Protein AF-Q0AQQ5-F1 (afdb_monomer_lite)

Organism: Maricaulis maris (strain MCS10) (NCBI:txid394221)

InterPro domains:
  IPR008523 Protein of unknown function DUF805 [PF05656] (27-127)

Radius of gyration: 19.95 Å; chains: 1; bounding box: 58×35×53 Å

Structure (mmCIF, N/CA/C/O backbone):
data_AF-Q0AQQ5-F1
#
_entry.id   AF-Q0AQQ5-F1
#
loop_
_atom_site.group_PDB
_atom_site.id
_atom_site.type_symbol
_atom_site.label_atom_id
_atom_site.label_alt_id
_atom_site.label_comp_id
_atom_site.label_asym_id
_atom_site.label_entity_id
_atom_site.label_seq_id
_atom_site.pdbx_PDB_ins_code
_atom_site.Cartn_x
_atom_site.Cartn_y
_atom_site.Cartn_z
_atom_site.occupancy
_atom_site.B_iso_or_equiv
_atom_site.auth_seq_id
_atom_site.auth_comp_id
_atom_site.auth_asym_id
_atom_site.auth_atom_id
_atom_site.pdbx_PDB_model_num
ATOM 1 N N . MET A 1 1 ? -8.891 22.942 16.523 1.00 47.47 1 MET A N 1
ATOM 2 C CA . MET A 1 1 ? -7.739 22.591 17.384 1.00 47.47 1 MET A CA 1
ATOM 3 C C . MET A 1 1 ? -6.730 21.835 16.541 1.00 47.47 1 MET A C 1
ATOM 5 O O . MET A 1 1 ? -7.117 20.972 15.770 1.00 47.47 1 MET A O 1
ATOM 9 N N . THR A 1 2 ? -5.481 22.279 16.595 1.00 55.56 2 THR A N 1
ATOM 10 C CA . THR A 1 2 ? -4.406 22.035 15.627 1.00 55.56 2 THR A CA 1
ATOM 11 C C . THR A 1 2 ? -4.113 20.548 15.418 1.00 55.56 2 THR A C 1
ATOM 13 O O . THR A 1 2 ? -3.850 19.835 16.378 1.00 55.56 2 THR A O 1
ATOM 16 N N . VAL A 1 3 ? -4.097 20.105 14.155 1.00 57.81 3 VAL A N 1
ATOM 17 C CA . VAL A 1 3 ? -3.707 18.756 13.675 1.00 57.81 3 VAL A CA 1
ATOM 18 C C . VAL A 1 3 ? -2.441 18.218 14.366 1.00 57.81 3 VAL A C 1
ATOM 20 O O . VAL A 1 3 ? -2.275 17.025 14.590 1.00 57.81 3 VAL A O 1
ATOM 23 N N . PHE A 1 4 ? -1.560 19.118 14.794 1.00 67.06 4 PHE A N 1
ATOM 24 C CA . PHE A 1 4 ? -0.369 18.795 15.567 1.00 67.06 4 PHE A CA 1
ATOM 25 C C . PHE A 1 4 ? -0.659 18.114 16.918 1.00 67.06 4 PHE A C 1
ATOM 27 O O . PHE A 1 4 ? 0.037 17.175 17.297 1.00 67.06 4 PHE A O 1
ATOM 34 N N . ARG A 1 5 ? -1.718 18.524 17.634 1.00 61.59 5 ARG A N 1
ATOM 35 C CA . ARG A 1 5 ? -2.122 17.890 18.900 1.00 61.59 5 ARG A CA 1
ATOM 36 C C . ARG A 1 5 ? -2.692 16.493 18.690 1.00 61.59 5 ARG A C 1
ATOM 38 O O . ARG A 1 5 ? -2.421 15.631 19.516 1.00 61.59 5 ARG A O 1
ATOM 45 N N . SER A 1 6 ? -3.438 16.242 17.612 1.00 57.94 6 SER A N 1
ATOM 46 C CA . SER A 1 6 ? -3.963 14.896 17.330 1.00 57.94 6 SER A CA 1
ATOM 47 C C . SER A 1 6 ? -2.851 13.926 16.926 1.00 57.94 6 SER A C 1
ATOM 49 O O . SER A 1 6 ? -2.894 12.758 17.311 1.00 57.94 6 SER A O 1
ATOM 51 N N . ILE A 1 7 ? -1.824 14.406 16.216 1.00 60.59 7 ILE A N 1
ATOM 52 C CA . ILE A 1 7 ? -0.618 13.627 15.900 1.00 60.59 7 ILE A CA 1
ATOM 53 C C . ILE A 1 7 ? 0.163 13.302 17.181 1.00 60.59 7 ILE A C 1
ATOM 55 O O . ILE A 1 7 ? 0.471 12.138 17.431 1.00 60.59 7 ILE A O 1
ATOM 59 N N . GLN A 1 8 ? 0.433 14.306 18.021 1.00 70.94 8 GLN A N 1
ATOM 60 C CA . GLN A 1 8 ? 1.159 14.122 19.280 1.00 70.94 8 GLN A CA 1
ATOM 61 C C . GLN A 1 8 ? 0.406 13.203 20.254 1.00 70.94 8 GLN A C 1
ATOM 63 O O . GLN A 1 8 ? 1.015 12.320 20.853 1.00 70.94 8 GLN A O 1
ATOM 68 N N . TYR A 1 9 ? -0.914 13.364 20.371 1.00 64.44 9 TYR A N 1
ATOM 69 C CA . TYR A 1 9 ? -1.762 12.517 21.209 1.00 64.44 9 TYR A CA 1
ATOM 70 C C . TYR A 1 9 ? -1.739 11.057 20.740 1.00 64.44 9 TYR A C 1
ATOM 72 O O . TYR A 1 9 ? -1.488 10.166 21.546 1.00 64.44 9 TYR A O 1
ATOM 80 N N . ASN A 1 10 ? -1.906 10.798 19.436 1.00 61.50 10 ASN A N 1
ATOM 81 C CA . ASN A 1 10 ? -1.854 9.434 18.901 1.00 61.50 10 ASN A CA 1
ATOM 82 C C . ASN A 1 10 ? -0.476 8.786 19.067 1.00 61.50 10 ASN A C 1
ATOM 84 O O . ASN A 1 10 ? -0.418 7.613 19.417 1.00 61.50 10 ASN A O 1
ATOM 88 N N . LEU A 1 11 ? 0.617 9.534 18.883 1.00 65.62 11 LEU A N 1
ATOM 89 C CA . LEU A 1 11 ? 1.980 9.033 19.101 1.00 65.62 11 LEU A CA 1
ATOM 90 C C . LEU A 1 11 ? 2.249 8.689 20.574 1.00 65.62 11 LEU A C 1
ATOM 92 O O . LEU A 1 11 ? 2.853 7.658 20.862 1.00 65.62 11 LEU A O 1
ATOM 96 N N . GLN A 1 12 ? 1.780 9.518 21.511 1.00 67.44 12 GLN A N 1
ATOM 97 C CA . GLN A 1 12 ? 1.933 9.276 22.951 1.00 67.44 12 GLN A CA 1
ATOM 98 C C . GLN A 1 12 ? 1.064 8.109 23.444 1.00 67.44 12 GLN A C 1
ATOM 100 O O . GLN A 1 12 ? 1.488 7.358 24.322 1.00 67.44 12 GLN A O 1
ATOM 105 N N . ASN A 1 13 ? -0.109 7.903 22.837 1.00 61.47 13 ASN A N 1
ATOM 106 C CA . ASN A 1 13 ? -1.014 6.797 23.152 1.00 61.47 13 ASN A CA 1
ATOM 107 C C . ASN A 1 13 ? -0.796 5.535 22.297 1.00 61.47 13 ASN A C 1
ATOM 109 O O . ASN A 1 13 ? -1.550 4.581 22.456 1.00 61.47 13 ASN A O 1
ATOM 113 N N . LEU A 1 14 ? 0.253 5.447 21.464 1.00 59.16 14 LEU A N 1
ATOM 114 C CA . LEU A 1 14 ? 0.568 4.229 20.687 1.00 59.16 14 LEU A CA 1
ATOM 115 C C . LEU A 1 14 ? 0.718 2.966 21.556 1.00 59.16 14 LEU A C 1
ATOM 117 O O . LEU A 1 14 ? 0.551 1.854 21.065 1.00 59.16 14 LEU A O 1
ATOM 121 N N . ARG A 1 15 ? 1.044 3.130 22.845 1.00 54.34 15 ARG A N 1
ATOM 122 C CA . ARG A 1 15 ? 1.173 2.033 23.819 1.00 54.34 15 ARG A CA 1
ATOM 123 C C . ARG A 1 15 ? -0.097 1.769 24.631 1.00 54.34 15 ARG A C 1
ATOM 125 O O . ARG A 1 15 ? -0.148 0.782 25.361 1.00 54.34 15 ARG A O 1
ATOM 132 N N . ARG A 1 16 ? -1.106 2.635 24.527 1.00 52.75 16 ARG A N 1
ATOM 133 C CA . ARG A 1 16 ? -2.384 2.505 25.227 1.00 52.75 16 ARG A CA 1
ATOM 134 C C . ARG A 1 16 ? -3.405 1.946 24.240 1.00 52.75 16 ARG A C 1
ATOM 136 O O . ARG A 1 16 ? -3.974 2.662 23.428 1.00 52.75 16 ARG A O 1
ATOM 143 N N . PHE A 1 17 ? -3.594 0.633 24.293 1.00 49.62 17 PHE A N 1
ATOM 144 C CA . PHE A 1 17 ? -4.492 -0.117 23.406 1.00 49.62 17 PHE A CA 1
ATOM 145 C C . PHE A 1 17 ? -5.973 -0.037 23.803 1.00 49.62 17 PHE A C 1
ATOM 147 O O . PHE A 1 17 ? -6.734 -0.950 23.489 1.00 49.62 17 PHE A O 1
ATOM 154 N N . ASP A 1 18 ? -6.354 1.010 24.526 1.00 50.16 18 ASP A N 1
ATOM 155 C CA . ASP A 1 18 ? -7.685 1.173 25.091 1.00 50.16 18 ASP A CA 1
ATOM 156 C C . ASP A 1 18 ? -8.119 2.622 24.860 1.00 50.16 18 ASP A C 1
ATOM 158 O O . ASP A 1 18 ? -7.538 3.554 25.427 1.00 50.16 18 ASP A O 1
ATOM 162 N N . GLY A 1 19 ? -9.050 2.825 23.929 1.00 50.19 19 GLY A N 1
ATOM 163 C CA . GLY A 1 19 ? -9.557 4.150 23.603 1.00 50.19 19 GLY A CA 1
ATOM 164 C C . GLY A 1 19 ? -10.664 4.109 22.562 1.00 50.19 19 GLY A C 1
ATOM 165 O O . GLY A 1 19 ? -10.383 4.017 21.372 1.00 50.19 19 GLY A O 1
ATOM 166 N N . GLN A 1 20 ? -11.906 4.261 23.026 1.00 53.22 20 GLN A N 1
ATOM 167 C CA . GLN A 1 20 ? -13.112 4.531 22.234 1.00 53.22 20 GLN A CA 1
ATOM 168 C C . GLN A 1 20 ? -13.050 5.920 21.553 1.00 53.22 20 GLN A C 1
ATOM 170 O O . GLN A 1 20 ? -13.906 6.776 21.766 1.00 53.22 20 GLN A O 1
ATOM 175 N N . ASP A 1 21 ? -12.012 6.196 20.764 1.00 54.69 21 ASP A N 1
ATOM 176 C CA . ASP A 1 21 ? -11.848 7.499 20.120 1.00 54.69 21 ASP A CA 1
ATOM 177 C C . ASP A 1 21 ? -12.716 7.577 18.851 1.00 54.69 21 ASP A C 1
ATOM 179 O O . ASP A 1 21 ? -12.557 6.810 17.898 1.00 54.69 21 ASP A O 1
ATOM 183 N N . GLY A 1 22 ? -13.651 8.532 18.830 1.00 53.94 22 GLY A N 1
ATOM 184 C CA . GLY A 1 22 ? -14.588 8.738 17.724 1.00 53.94 22 GLY A CA 1
ATOM 185 C C . GLY A 1 22 ? -13.920 9.098 16.387 1.00 53.94 22 GLY A C 1
ATOM 186 O O . GLY A 1 22 ? -12.790 9.593 16.321 1.00 53.94 22 GLY A O 1
ATOM 187 N N . LYS A 1 23 ? -14.667 8.911 15.286 1.00 52.28 23 LYS A N 1
ATOM 188 C CA . LYS A 1 23 ? -14.233 9.120 13.884 1.00 52.28 23 LYS A CA 1
ATOM 189 C C . LYS A 1 23 ? -13.488 10.443 13.629 1.00 52.28 23 LYS A C 1
ATOM 191 O O . LYS A 1 23 ? -12.615 10.490 12.761 1.00 52.28 23 LYS A O 1
ATOM 196 N N . ALA A 1 24 ? -13.800 11.491 14.397 1.00 53.16 24 ALA A N 1
ATOM 197 C CA . ALA A 1 24 ? -13.204 12.824 14.311 1.00 53.16 24 ALA A CA 1
ATOM 198 C C . ALA A 1 24 ? -11.724 12.901 14.746 1.00 53.16 24 ALA A C 1
ATOM 200 O O . ALA A 1 24 ? -11.037 13.843 14.363 1.00 53.16 24 ALA A O 1
ATOM 201 N N . VAL A 1 25 ? -11.213 11.924 15.504 1.00 58.31 25 VAL A N 1
ATOM 202 C CA . VAL A 1 25 ? -9.805 11.873 15.951 1.00 58.31 25 VAL A CA 1
ATOM 203 C C . VAL A 1 25 ? -8.956 10.968 15.047 1.00 58.31 25 VAL A C 1
ATOM 205 O O . VAL A 1 25 ? -7.773 11.231 14.828 1.00 58.31 25 VAL A O 1
ATOM 208 N N . PHE A 1 26 ? -9.569 9.935 14.460 1.00 58.28 26 PHE A N 1
ATOM 209 C CA . PHE A 1 26 ? -8.890 8.926 13.642 1.00 58.28 26 PHE A CA 1
ATOM 210 C C . PHE A 1 26 ? -8.581 9.387 12.204 1.00 58.28 26 PHE A C 1
ATOM 212 O O . PHE A 1 26 ? -7.465 9.217 11.711 1.00 58.28 26 PHE A O 1
ATOM 219 N N . LEU A 1 27 ? -9.550 10.004 11.521 1.00 58.03 27 LEU A N 1
ATOM 220 C CA . LEU A 1 27 ? -9.386 10.530 10.156 1.00 58.03 27 LEU A CA 1
ATOM 221 C C . LEU A 1 27 ? -8.247 11.560 10.008 1.00 58.03 27 LEU A C 1
ATOM 223 O O . LEU A 1 27 ? -7.450 11.417 9.076 1.00 58.03 27 LEU A O 1
ATOM 227 N N . PRO A 1 28 ? -8.087 12.544 10.918 1.00 62.28 28 PRO A N 1
ATOM 228 C CA . PRO A 1 28 ? -6.969 13.480 10.847 1.00 62.28 28 PRO A CA 1
ATOM 229 C C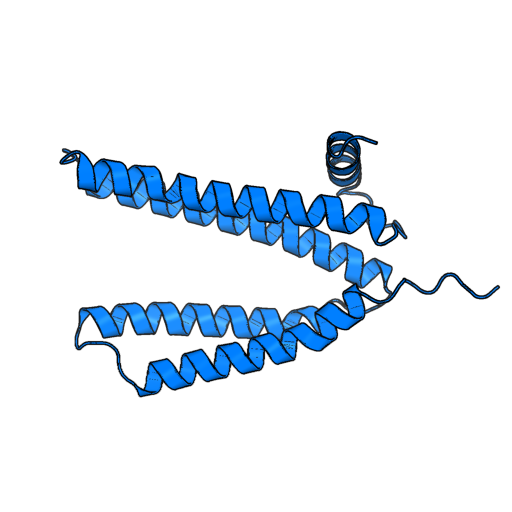 . PRO A 1 28 ? -5.616 12.867 11.234 1.00 62.28 28 PRO A C 1
ATOM 231 O O . PRO A 1 28 ? -4.619 13.571 11.138 1.00 62.28 28 PRO A O 1
ATOM 234 N N . TYR A 1 29 ? -5.545 11.598 11.656 1.00 61.97 29 TYR A N 1
ATOM 235 C CA . TYR A 1 29 ? -4.285 10.857 11.810 1.00 61.97 29 TYR A CA 1
ATOM 236 C C . TYR A 1 29 ? -3.950 10.039 10.556 1.00 61.97 29 TYR A C 1
ATOM 238 O O . TYR A 1 29 ? -2.818 10.075 10.077 1.00 61.97 29 TYR A O 1
ATOM 246 N N . LEU A 1 30 ? -4.945 9.359 9.976 1.00 69.50 30 LEU A N 1
ATOM 247 C CA . LEU A 1 30 ? -4.763 8.550 8.769 1.00 69.50 30 LEU A CA 1
ATOM 248 C C . LEU A 1 30 ? -4.284 9.396 7.576 1.00 69.50 30 LEU A C 1
ATOM 250 O O . LEU A 1 30 ? -3.353 9.005 6.877 1.00 69.50 30 LEU A O 1
ATOM 254 N N . MET A 1 31 ? -4.891 10.568 7.366 1.00 70.56 31 MET A N 1
ATOM 255 C CA . MET A 1 31 ? -4.549 11.460 6.252 1.00 70.56 31 MET A CA 1
ATOM 256 C C . MET A 1 31 ? -3.082 11.923 6.268 1.00 70.56 31 MET A C 1
ATOM 258 O O . MET A 1 31 ? -2.415 11.766 5.246 1.00 70.56 31 MET A O 1
ATOM 262 N N . PRO A 1 32 ? -2.526 12.440 7.383 1.00 72.12 32 PRO A N 1
ATOM 263 C CA . PRO A 1 32 ? -1.109 12.782 7.439 1.00 72.12 32 PRO A CA 1
ATOM 264 C C . PRO A 1 32 ? -0.188 11.574 7.279 1.00 72.12 32 PRO A C 1
ATOM 266 O O . PRO A 1 32 ? 0.851 11.722 6.647 1.00 72.12 32 PRO A O 1
ATOM 269 N N . VAL A 1 33 ? -0.546 10.386 7.782 1.00 75.00 33 VAL A N 1
ATOM 270 C CA . VAL A 1 33 ? 0.260 9.170 7.556 1.00 75.00 33 VAL A CA 1
ATOM 271 C C . VAL A 1 33 ? 0.306 8.822 6.068 1.00 75.00 33 VAL A C 1
ATOM 273 O O . VAL A 1 33 ? 1.391 8.625 5.529 1.00 75.00 33 VAL A O 1
ATOM 276 N N . ILE A 1 34 ? -0.841 8.818 5.382 1.00 79.56 34 ILE A N 1
ATOM 277 C CA . ILE A 1 34 ? -0.904 8.583 3.931 1.00 79.56 34 ILE A CA 1
ATOM 278 C C . ILE A 1 34 ? -0.089 9.645 3.186 1.00 79.56 34 ILE A C 1
ATOM 280 O O . ILE A 1 34 ? 0.704 9.311 2.311 1.00 79.56 34 ILE A O 1
ATOM 284 N N . TYR A 1 35 ? -0.240 10.917 3.553 1.00 80.25 35 TYR A N 1
ATOM 285 C CA . TYR A 1 35 ? 0.478 12.018 2.917 1.00 80.25 35 TYR A CA 1
ATOM 286 C C . TYR A 1 35 ? 1.999 11.916 3.113 1.00 80.25 35 TYR A C 1
ATOM 288 O O . TYR A 1 35 ? 2.757 12.077 2.159 1.00 80.25 35 TYR A O 1
ATOM 296 N N . LEU A 1 36 ? 2.453 11.575 4.323 1.00 81.94 36 LEU A N 1
ATOM 297 C CA . LEU A 1 36 ? 3.867 11.359 4.632 1.00 81.94 36 LEU A CA 1
ATOM 298 C C . LEU A 1 36 ? 4.449 10.167 3.870 1.00 81.94 36 LEU A C 1
ATOM 300 O O . LEU A 1 36 ? 5.557 10.271 3.349 1.00 81.94 36 LEU A O 1
ATOM 304 N N . VAL A 1 37 ? 3.708 9.060 3.764 1.00 82.69 37 VAL A N 1
ATOM 305 C CA . VAL A 1 37 ? 4.134 7.890 2.981 1.00 82.69 37 VAL A CA 1
ATOM 306 C C . VAL A 1 37 ? 4.240 8.246 1.497 1.00 82.69 37 VAL A C 1
ATOM 308 O O . VAL A 1 37 ? 5.247 7.921 0.874 1.00 82.69 37 VAL A O 1
ATOM 311 N N . SER A 1 38 ? 3.266 8.976 0.945 1.00 80.56 38 SER A N 1
ATOM 312 C CA . SER A 1 38 ? 3.293 9.440 -0.450 1.00 80.56 38 SER A CA 1
ATOM 313 C C . SER A 1 38 ? 4.485 10.355 -0.737 1.00 80.56 38 SER A C 1
ATOM 315 O O . SER A 1 38 ? 5.171 10.177 -1.743 1.00 80.56 38 SER A O 1
ATOM 317 N N . ILE A 1 39 ? 4.780 11.299 0.163 1.00 86.06 39 ILE A N 1
ATOM 318 C CA . ILE A 1 39 ? 5.965 12.162 0.051 1.00 86.06 39 ILE A CA 1
ATOM 319 C C . ILE A 1 39 ? 7.248 11.338 0.152 1.00 86.06 39 ILE A C 1
ATOM 321 O O . ILE A 1 39 ? 8.148 11.520 -0.663 1.00 86.06 39 ILE A O 1
ATOM 325 N N . GLY A 1 40 ? 7.338 10.416 1.114 1.00 84.38 40 GLY A N 1
ATOM 326 C CA . GLY A 1 40 ? 8.496 9.535 1.263 1.00 84.38 40 GLY A CA 1
ATOM 327 C C . GLY A 1 40 ? 8.756 8.709 0.001 1.00 84.38 40 GLY A C 1
ATOM 328 O O . GLY A 1 40 ? 9.904 8.566 -0.417 1.00 84.38 40 GLY A O 1
ATOM 329 N N . PHE A 1 41 ? 7.693 8.241 -0.656 1.00 80.94 41 PHE A N 1
ATOM 330 C CA . PHE A 1 41 ? 7.781 7.544 -1.937 1.00 80.94 41 PHE A CA 1
ATOM 331 C C . PHE A 1 41 ? 8.349 8.437 -3.042 1.00 80.94 41 PHE A C 1
ATOM 333 O O . PHE A 1 41 ? 9.276 8.033 -3.740 1.00 80.94 41 PHE A O 1
ATOM 340 N N . MET A 1 42 ? 7.841 9.666 -3.169 1.00 80.31 42 MET A N 1
ATOM 341 C CA . MET A 1 42 ? 8.336 10.633 -4.155 1.00 80.31 42 MET A CA 1
ATOM 342 C C . MET A 1 42 ? 9.807 10.982 -3.915 1.00 80.31 42 MET A C 1
ATOM 344 O O . MET A 1 42 ? 10.602 10.985 -4.852 1.00 80.31 42 MET A O 1
ATOM 348 N N . LEU A 1 43 ? 10.196 11.200 -2.657 1.00 85.56 43 LEU A N 1
ATOM 349 C CA . LEU A 1 43 ? 11.584 11.475 -2.281 1.00 85.56 43 LEU A CA 1
ATOM 350 C C . LEU A 1 43 ? 12.512 10.286 -2.551 1.00 85.56 43 LEU A C 1
ATOM 352 O O . LEU A 1 43 ? 13.662 10.491 -2.930 1.00 85.56 43 LEU A O 1
ATOM 356 N N . SER A 1 44 ? 12.014 9.053 -2.428 1.00 84.44 44 SER A N 1
ATOM 357 C CA . SER A 1 44 ? 12.798 7.844 -2.719 1.00 84.44 44 SER A CA 1
ATOM 358 C C . SER A 1 44 ? 13.167 7.724 -4.203 1.00 84.44 44 SER A C 1
ATOM 360 O O . SER A 1 44 ? 14.152 7.070 -4.533 1.00 84.44 44 SER A O 1
ATOM 362 N N . ILE A 1 45 ? 12.432 8.378 -5.111 1.00 81.81 45 ILE A N 1
ATOM 363 C CA . ILE A 1 45 ? 12.700 8.366 -6.562 1.00 81.81 45 ILE A CA 1
ATOM 364 C C . ILE A 1 45 ? 13.739 9.429 -6.963 1.00 81.81 45 ILE A C 1
ATOM 366 O O . ILE A 1 45 ? 14.417 9.282 -7.981 1.00 81.81 45 ILE A O 1
ATOM 370 N N . VAL A 1 46 ? 13.923 10.476 -6.151 1.00 84.25 46 VAL A N 1
ATOM 371 C CA . VAL A 1 46 ? 14.811 11.613 -6.455 1.00 84.25 46 VAL A CA 1
ATOM 372 C C . VAL A 1 46 ? 16.259 11.197 -6.767 1.00 84.25 46 VAL A C 1
ATOM 374 O O . VAL A 1 46 ? 16.783 11.690 -7.763 1.00 84.25 46 VAL A O 1
ATOM 377 N N . PRO A 1 47 ? 16.920 10.286 -6.022 1.00 80.81 47 PRO A N 1
ATOM 378 C CA . PRO A 1 47 ? 18.296 9.887 -6.328 1.00 80.81 47 PRO A CA 1
ATOM 379 C C . PRO A 1 47 ? 18.442 9.236 -7.708 1.00 80.81 47 PRO A C 1
ATOM 381 O O . PRO A 1 47 ? 19.393 9.538 -8.425 1.00 80.81 47 PRO A O 1
ATOM 384 N N . VAL A 1 48 ? 17.487 8.389 -8.104 1.00 82.31 48 VAL A N 1
ATOM 385 C CA . VAL A 1 48 ? 17.455 7.772 -9.440 1.00 82.31 48 VAL A CA 1
ATOM 386 C C . VAL A 1 48 ? 17.196 8.826 -10.514 1.00 82.31 48 VAL A C 1
ATOM 388 O O . VAL A 1 48 ? 17.900 8.850 -11.518 1.00 82.31 48 VAL A O 1
ATOM 391 N N . ALA A 1 49 ? 16.245 9.740 -10.300 1.00 80.75 49 ALA A N 1
ATOM 392 C CA . ALA A 1 49 ? 15.963 10.816 -11.251 1.00 80.75 49 ALA A CA 1
ATOM 393 C C . ALA A 1 49 ? 17.179 11.736 -11.460 1.00 80.75 49 ALA A C 1
ATOM 395 O O . ALA A 1 49 ? 17.525 12.054 -12.595 1.00 80.75 49 ALA A O 1
ATOM 396 N N . LEU A 1 50 ? 17.869 12.113 -10.380 1.00 81.12 50 LEU A N 1
ATOM 397 C CA . LEU A 1 50 ? 19.106 12.891 -10.450 1.00 81.12 50 LEU A CA 1
ATOM 398 C C . LEU A 1 50 ? 20.239 12.108 -11.124 1.00 81.12 50 LEU A C 1
ATOM 400 O O . LEU A 1 50 ? 20.996 12.694 -11.890 1.00 81.12 50 LEU A O 1
ATOM 404 N N . GLY A 1 51 ? 20.335 10.795 -10.894 1.00 76.19 51 GLY A N 1
ATOM 405 C CA . GLY A 1 51 ? 21.315 9.937 -11.564 1.00 76.19 51 GLY A CA 1
ATOM 406 C C . GLY A 1 51 ? 21.096 9.837 -13.078 1.00 76.19 51 GLY A C 1
ATOM 407 O O . GLY A 1 51 ? 22.056 9.924 -13.842 1.00 76.19 51 GLY A O 1
ATOM 408 N N . VAL A 1 52 ? 19.835 9.726 -13.511 1.00 78.00 52 VAL A N 1
ATOM 409 C CA . VAL A 1 52 ? 19.442 9.675 -14.931 1.00 78.00 52 VAL A CA 1
ATOM 410 C C . VAL A 1 52 ? 19.652 11.022 -15.628 1.00 78.00 52 VAL A C 1
ATOM 412 O O . VAL A 1 52 ? 20.129 11.054 -16.758 1.00 78.00 52 VAL A O 1
ATOM 415 N N . LEU A 1 53 ? 19.314 12.135 -14.969 1.00 79.38 53 LEU A N 1
ATOM 416 C CA . LEU A 1 53 ? 19.451 13.482 -15.540 1.00 79.38 53 LEU A CA 1
ATOM 417 C C . LEU A 1 53 ? 20.892 14.011 -15.496 1.00 79.38 53 LEU A C 1
ATOM 419 O O . LEU A 1 53 ? 21.269 14.836 -16.323 1.00 79.38 53 LEU A O 1
ATOM 423 N N . GLY A 1 54 ? 21.680 13.569 -14.515 1.00 74.88 54 GLY A N 1
ATOM 424 C CA . GLY A 1 54 ? 22.994 14.123 -14.198 1.00 74.88 54 GLY A CA 1
ATOM 425 C C . GLY A 1 54 ? 24.199 13.369 -14.762 1.00 74.88 54 GLY A C 1
ATOM 426 O O . GLY A 1 54 ? 25.310 13.799 -14.481 1.00 74.88 54 GLY A O 1
ATOM 427 N N . ASN A 1 55 ? 24.018 12.277 -15.523 1.00 62.34 55 ASN A N 1
ATOM 428 C CA . ASN A 1 55 ? 25.110 11.382 -15.956 1.00 62.34 55 ASN A CA 1
ATOM 429 C C . ASN A 1 55 ? 26.017 10.976 -14.773 1.00 62.34 55 ASN A C 1
ATOM 431 O O . ASN A 1 55 ? 27.182 11.351 -14.693 1.00 62.34 55 ASN A O 1
ATOM 435 N N . SER A 1 56 ? 25.459 10.238 -13.808 1.00 63.22 56 SER A N 1
ATOM 436 C CA . SER A 1 56 ? 26.175 9.856 -12.584 1.00 63.22 56 SER A CA 1
ATOM 437 C C . SER A 1 56 ? 27.403 8.971 -12.841 1.00 63.22 56 SER A C 1
ATOM 439 O O . SER A 1 56 ? 27.268 7.910 -13.451 1.00 63.22 56 SER A O 1
ATOM 441 N N . ASP A 1 57 ? 28.542 9.308 -12.229 1.00 69.19 57 ASP A N 1
ATOM 442 C CA . ASP A 1 57 ? 29.773 8.493 -12.232 1.00 69.19 57 ASP A CA 1
ATOM 443 C C . ASP A 1 57 ? 29.615 7.122 -11.537 1.00 69.19 57 ASP A C 1
ATOM 445 O O . ASP A 1 57 ? 30.424 6.215 -11.722 1.00 69.19 57 ASP A O 1
ATOM 449 N N . ASN A 1 58 ? 28.562 6.944 -10.731 1.00 69.81 58 ASN A N 1
ATOM 450 C CA . ASN A 1 58 ? 28.226 5.680 -10.076 1.00 69.81 58 ASN A CA 1
ATOM 451 C C . ASN A 1 58 ? 26.723 5.381 -10.213 1.00 69.81 58 ASN A C 1
ATOM 453 O O . ASN A 1 58 ? 25.954 5.633 -9.276 1.00 69.81 58 ASN A O 1
ATOM 457 N N . PRO A 1 59 ? 26.288 4.829 -11.361 1.00 66.44 59 PRO A N 1
ATOM 458 C CA . PRO A 1 59 ? 24.883 4.527 -11.593 1.00 66.44 59 PRO A CA 1
ATOM 459 C C . PRO A 1 59 ? 24.345 3.573 -10.523 1.00 66.44 59 PRO A C 1
ATOM 461 O O . PRO A 1 59 ? 23.311 3.864 -9.928 1.00 66.44 59 PRO A O 1
ATOM 464 N N . GLY A 1 60 ? 25.080 2.509 -10.179 1.00 70.56 60 GLY A N 1
ATOM 465 C CA . GLY A 1 60 ? 24.639 1.479 -9.228 1.00 70.56 60 GLY A CA 1
ATOM 466 C C . GLY A 1 60 ? 24.298 1.999 -7.827 1.00 70.56 60 GLY A C 1
ATOM 467 O O . GLY A 1 60 ? 23.335 1.533 -7.221 1.00 70.56 60 GLY A O 1
ATOM 468 N N . GLY A 1 61 ? 25.025 3.003 -7.325 1.00 78.81 61 GLY A N 1
ATOM 469 C CA . GLY A 1 61 ? 24.775 3.573 -5.998 1.00 78.81 61 GLY A CA 1
ATOM 470 C C . GLY A 1 61 ? 23.386 4.204 -5.861 1.00 78.81 61 GLY A C 1
ATOM 471 O O . GLY A 1 61 ? 22.687 3.951 -4.881 1.00 78.81 61 GLY A O 1
ATOM 472 N N . SER A 1 62 ? 22.954 4.988 -6.853 1.00 77.69 62 SER A N 1
ATOM 473 C CA . SER A 1 62 ? 21.672 5.713 -6.808 1.00 77.69 62 SER A CA 1
ATOM 474 C C . SER A 1 62 ? 20.455 4.781 -6.715 1.00 77.69 62 SER A C 1
ATOM 476 O O . SER A 1 62 ? 19.572 5.000 -5.884 1.00 77.69 62 SER A O 1
ATOM 478 N N . TRP A 1 63 ? 20.452 3.685 -7.480 1.00 77.88 63 TRP A N 1
ATOM 479 C CA . TRP A 1 63 ? 19.394 2.670 -7.454 1.00 77.88 63 TRP A CA 1
ATOM 480 C C . TRP A 1 63 ? 19.318 1.937 -6.114 1.00 77.88 63 TRP A C 1
ATOM 482 O O . TRP A 1 63 ? 18.220 1.661 -5.624 1.00 77.88 63 TRP A O 1
ATOM 492 N N . ILE A 1 64 ? 20.469 1.650 -5.495 1.00 82.31 64 ILE A N 1
ATOM 493 C CA . ILE A 1 64 ? 20.530 0.988 -4.185 1.00 82.31 64 ILE A CA 1
ATOM 494 C C . ILE A 1 64 ? 19.929 1.900 -3.110 1.00 82.31 64 ILE A C 1
ATOM 496 O O . ILE A 1 64 ? 19.040 1.474 -2.371 1.00 82.31 64 ILE A O 1
ATOM 500 N N . TRP A 1 65 ? 20.340 3.171 -3.052 1.00 77.88 65 TRP A N 1
ATOM 501 C CA . TRP A 1 65 ? 19.821 4.129 -2.068 1.00 77.88 65 TRP A CA 1
ATOM 502 C C . TRP A 1 65 ? 18.319 4.397 -2.232 1.00 77.88 65 TRP A C 1
ATOM 504 O O . TRP A 1 65 ? 17.585 4.443 -1.240 1.00 77.88 65 TRP A O 1
ATOM 514 N N . SER A 1 66 ? 17.834 4.504 -3.469 1.00 80.56 66 SER A N 1
ATOM 515 C CA . SER A 1 66 ? 16.401 4.608 -3.767 1.00 80.56 66 SER A CA 1
ATOM 516 C C . SER A 1 66 ? 15.610 3.361 -3.361 1.00 80.56 66 SER A C 1
ATOM 518 O O . SER A 1 66 ? 14.516 3.472 -2.811 1.00 80.56 66 SER A O 1
ATOM 520 N N . SER A 1 67 ? 16.165 2.165 -3.561 1.00 80.81 67 SER A N 1
ATOM 521 C CA . SER A 1 67 ? 15.497 0.910 -3.183 1.00 80.81 67 SER A CA 1
ATOM 522 C C . SER A 1 67 ? 15.412 0.737 -1.663 1.00 80.81 67 SER A C 1
ATOM 524 O O . SER A 1 67 ? 14.374 0.325 -1.135 1.00 80.81 67 SER A O 1
ATOM 526 N N . LEU A 1 68 ? 16.481 1.095 -0.943 1.00 85.69 68 LEU A N 1
ATOM 527 C CA . LEU A 1 68 ? 16.526 1.036 0.520 1.00 85.69 68 LEU A CA 1
ATOM 528 C C . LEU A 1 68 ? 15.583 2.062 1.161 1.00 85.69 68 LEU A C 1
ATOM 530 O O . LEU A 1 68 ? 14.834 1.716 2.074 1.00 85.69 68 LEU A O 1
ATOM 534 N N . SER A 1 69 ? 15.578 3.304 0.665 1.00 84.12 69 SER A N 1
ATOM 535 C CA . SER A 1 69 ? 14.663 4.351 1.145 1.00 84.12 69 SER A CA 1
ATOM 536 C C . SER A 1 69 ? 13.199 3.995 0.889 1.00 84.12 69 SER A C 1
ATOM 538 O O . SER A 1 69 ? 12.388 4.081 1.810 1.00 84.12 69 SER A O 1
ATOM 540 N N . CYS A 1 70 ? 12.876 3.491 -0.305 1.00 81.50 70 CYS A N 1
ATOM 541 C CA . CYS A 1 70 ? 11.530 3.031 -0.637 1.00 81.50 70 CYS A CA 1
ATOM 542 C C . CYS A 1 70 ? 11.076 1.903 0.302 1.00 81.50 70 CYS A C 1
ATOM 544 O O . CYS A 1 70 ? 9.997 1.976 0.891 1.00 81.50 70 CYS A O 1
ATOM 546 N N . SER A 1 71 ? 11.938 0.906 0.531 1.00 83.81 71 SER A N 1
ATOM 547 C CA . SER A 1 71 ? 11.652 -0.204 1.449 1.00 83.81 71 SER A CA 1
ATOM 548 C C . SER A 1 71 ? 11.404 0.286 2.878 1.00 83.81 71 SER A C 1
ATOM 550 O O . SER A 1 71 ? 10.454 -0.151 3.525 1.00 83.81 71 SER A O 1
ATOM 552 N N . LEU A 1 72 ? 12.209 1.235 3.365 1.00 84.50 72 LEU A N 1
ATOM 553 C CA . LEU A 1 72 ? 12.032 1.827 4.690 1.00 84.50 72 LEU A CA 1
ATOM 554 C C . LEU A 1 72 ? 10.700 2.583 4.801 1.00 84.50 72 LEU A C 1
ATOM 556 O O . LEU A 1 72 ? 9.956 2.369 5.758 1.00 84.50 72 LEU A O 1
ATOM 560 N N . VAL A 1 73 ? 10.378 3.435 3.823 1.00 83.12 73 VAL A N 1
ATOM 561 C CA . VAL A 1 73 ? 9.120 4.202 3.786 1.00 83.12 73 VAL A CA 1
ATOM 562 C C . VAL A 1 73 ? 7.916 3.264 3.770 1.00 83.12 73 VAL A C 1
ATOM 564 O O . VAL A 1 73 ? 6.962 3.479 4.517 1.00 83.12 73 VAL A O 1
ATOM 567 N N . VAL A 1 74 ? 7.978 2.196 2.971 1.00 80.94 74 VAL A N 1
ATOM 568 C CA . VAL A 1 74 ? 6.938 1.165 2.909 1.00 80.94 74 VAL A CA 1
ATOM 569 C C . VAL A 1 74 ? 6.778 0.470 4.258 1.00 80.94 74 VAL A C 1
ATOM 571 O O . VAL A 1 74 ? 5.659 0.387 4.754 1.00 80.94 74 VAL A O 1
ATOM 574 N N . LEU A 1 75 ? 7.863 0.011 4.886 1.00 82.81 75 LEU A N 1
ATOM 575 C CA . LEU A 1 75 ? 7.800 -0.687 6.176 1.00 82.81 75 LEU A CA 1
ATOM 576 C C . LEU A 1 75 ? 7.233 0.202 7.287 1.00 82.81 75 LEU A C 1
ATOM 578 O O . LEU A 1 75 ? 6.379 -0.238 8.058 1.00 82.81 75 LEU A O 1
ATOM 582 N N . VAL A 1 76 ? 7.661 1.466 7.343 1.00 78.88 76 VAL A N 1
ATOM 583 C CA . VAL A 1 76 ? 7.134 2.446 8.301 1.00 78.88 76 VAL A CA 1
ATOM 584 C C . VAL A 1 76 ? 5.656 2.725 8.024 1.00 78.88 76 VAL A C 1
ATOM 586 O O . VAL A 1 76 ? 4.845 2.695 8.948 1.00 78.88 76 VAL A O 1
ATOM 589 N N . GLY A 1 77 ? 5.284 2.937 6.759 1.00 76.94 77 GLY A N 1
ATOM 590 C CA . GLY A 1 77 ? 3.899 3.148 6.346 1.00 76.94 77 GLY A CA 1
ATOM 591 C C . GLY A 1 77 ? 2.998 1.973 6.718 1.00 76.94 77 GLY A C 1
ATOM 592 O O . GLY A 1 77 ? 1.970 2.172 7.361 1.00 76.94 77 GLY A O 1
ATOM 593 N N . ILE A 1 78 ? 3.417 0.745 6.398 1.00 79.50 78 ILE A N 1
ATOM 594 C CA . ILE A 1 78 ? 2.717 -0.488 6.773 1.00 79.50 78 ILE A CA 1
ATOM 595 C C . ILE A 1 78 ? 2.560 -0.566 8.288 1.00 79.50 78 ILE A C 1
ATOM 597 O O . ILE A 1 78 ? 1.457 -0.827 8.752 1.00 79.50 78 ILE A O 1
ATOM 601 N N . GLY A 1 79 ? 3.613 -0.308 9.068 1.00 77.50 79 GLY A N 1
ATOM 602 C CA . GLY A 1 79 ? 3.541 -0.338 10.529 1.00 77.50 79 GLY A CA 1
ATOM 603 C C . GLY A 1 79 ? 2.521 0.655 11.095 1.00 77.50 79 GLY A C 1
ATOM 604 O O . GLY A 1 79 ? 1.701 0.288 11.936 1.00 77.50 79 GLY A O 1
ATOM 605 N N . LEU A 1 80 ? 2.521 1.894 10.595 1.00 74.25 80 LEU A N 1
ATOM 606 C CA . LEU A 1 80 ? 1.595 2.942 11.035 1.00 74.25 80 LEU A CA 1
ATOM 607 C C . LEU A 1 80 ? 0.147 2.648 10.622 1.00 74.25 80 LEU A C 1
ATOM 609 O O . LEU A 1 80 ? -0.765 2.779 11.440 1.00 74.25 80 LEU A O 1
ATOM 613 N N . LEU A 1 81 ? -0.076 2.210 9.379 1.00 74.50 81 LEU A N 1
ATOM 614 C CA . LEU A 1 81 ? -1.401 1.815 8.900 1.00 74.50 81 LEU A CA 1
ATOM 615 C C . LEU A 1 81 ? -1.909 0.564 9.617 1.00 74.50 81 LEU A C 1
ATOM 617 O O . LEU A 1 81 ? -3.059 0.544 10.046 1.00 74.50 81 LEU A O 1
ATOM 621 N N . ALA A 1 82 ? -1.070 -0.455 9.804 1.00 75.44 82 ALA A N 1
ATOM 622 C CA . ALA A 1 82 ? -1.431 -1.667 10.527 1.00 75.44 82 ALA A CA 1
ATOM 623 C C . ALA A 1 82 ? -1.795 -1.350 11.978 1.00 75.44 82 ALA A C 1
ATOM 625 O O . ALA A 1 82 ? -2.823 -1.827 12.453 1.00 75.44 82 ALA A O 1
ATOM 626 N N . ALA A 1 83 ? -1.027 -0.500 12.6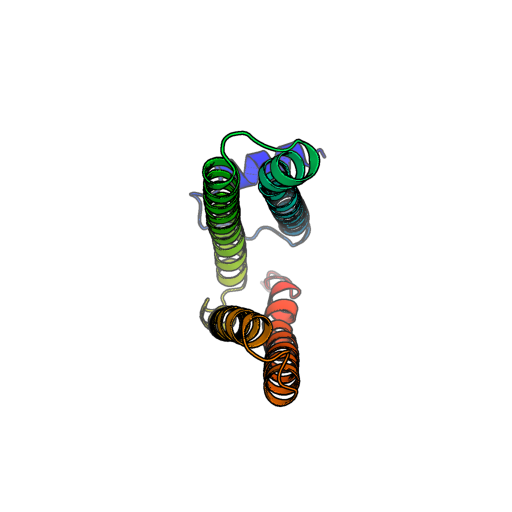67 1.00 73.25 83 ALA A N 1
ATOM 627 C CA . ALA A 1 83 ? -1.354 -0.047 14.017 1.00 73.25 83 ALA A CA 1
ATOM 628 C C . ALA A 1 83 ? -2.694 0.708 14.060 1.00 73.25 83 ALA A C 1
ATOM 630 O O . ALA A 1 83 ? -3.532 0.424 14.917 1.00 73.25 83 ALA A O 1
ATOM 631 N N . ALA A 1 84 ? -2.938 1.610 13.103 1.00 70.12 84 ALA A N 1
ATOM 632 C CA . ALA A 1 84 ? -4.191 2.357 12.998 1.00 70.12 84 ALA A CA 1
ATOM 633 C C . ALA A 1 84 ? -5.401 1.440 12.738 1.00 70.12 84 ALA A C 1
ATOM 635 O O . ALA A 1 84 ? -6.432 1.559 13.401 1.00 70.12 84 ALA A O 1
ATOM 636 N N . ILE A 1 85 ? -5.270 0.498 11.802 1.00 69.69 85 ILE A N 1
ATOM 637 C CA . ILE A 1 85 ? -6.304 -0.484 11.455 1.00 69.69 85 ILE A CA 1
ATOM 638 C C . ILE A 1 85 ? -6.573 -1.408 12.650 1.00 69.69 85 ILE A C 1
ATOM 640 O O . ILE A 1 85 ? -7.726 -1.581 13.037 1.00 69.69 85 ILE A O 1
ATOM 644 N N . THR A 1 86 ? -5.518 -1.942 13.276 1.00 69.69 86 THR A N 1
ATOM 645 C CA . THR A 1 86 ? -5.596 -2.815 14.462 1.00 69.69 86 THR A CA 1
ATOM 646 C C . THR A 1 86 ? -6.341 -2.142 15.606 1.00 69.69 86 THR A C 1
ATOM 648 O O . THR A 1 86 ? -7.210 -2.764 16.217 1.00 69.69 86 THR A O 1
ATOM 651 N N . ARG A 1 87 ? -6.020 -0.871 15.879 1.00 67.69 87 ARG A N 1
ATOM 652 C CA . ARG A 1 87 ? -6.670 -0.077 16.922 1.00 67.69 87 ARG A CA 1
ATOM 653 C C . ARG A 1 87 ? -8.163 0.068 16.639 1.00 67.69 87 ARG A C 1
ATOM 655 O O . ARG A 1 87 ? -8.972 -0.380 17.435 1.00 67.69 87 ARG A O 1
ATOM 662 N N . ARG A 1 88 ? -8.534 0.525 15.440 1.00 66.44 88 ARG A N 1
ATOM 663 C CA . ARG A 1 88 ? -9.944 0.761 15.099 1.00 66.44 88 ARG A CA 1
ATOM 664 C C . ARG A 1 88 ? -10.789 -0.512 15.020 1.00 66.44 88 ARG A C 1
ATOM 666 O O . ARG A 1 88 ? -11.954 -0.476 15.406 1.00 66.44 88 ARG A O 1
ATOM 673 N N . LEU A 1 89 ? -10.233 -1.629 14.541 1.00 67.75 89 LEU A N 1
ATOM 674 C CA . LEU A 1 89 ? -10.919 -2.932 14.566 1.00 67.75 89 LEU A CA 1
ATOM 675 C C . LEU A 1 89 ? -11.163 -3.410 16.002 1.00 67.75 89 LEU A C 1
ATOM 677 O O . LEU A 1 89 ? -12.258 -3.879 16.310 1.00 67.75 89 LEU A O 1
ATOM 681 N N . ARG A 1 90 ? -10.177 -3.225 16.890 1.00 68.12 90 ARG A N 1
ATOM 682 C CA . ARG A 1 90 ? -10.322 -3.519 18.320 1.00 68.12 90 ARG A CA 1
ATOM 683 C C . ARG A 1 90 ? -11.376 -2.622 18.976 1.00 68.12 90 ARG A C 1
ATOM 685 O O . ARG A 1 90 ? -12.228 -3.144 19.687 1.00 68.12 90 ARG A O 1
ATOM 692 N N . ASP A 1 91 ? -11.380 -1.329 18.664 1.00 63.91 91 ASP A N 1
ATOM 693 C CA . ASP A 1 91 ? -12.336 -0.357 19.215 1.00 63.91 91 ASP A CA 1
ATOM 694 C C . ASP A 1 91 ? -13.779 -0.605 18.729 1.00 63.91 91 ASP A C 1
ATOM 696 O O . ASP A 1 91 ? -14.739 -0.285 19.423 1.00 63.91 91 ASP A O 1
ATOM 700 N N . THR A 1 92 ? -13.959 -1.234 17.560 1.00 63.84 92 THR A N 1
ATOM 701 C CA . THR A 1 92 ? -15.277 -1.674 17.051 1.00 63.84 92 THR A CA 1
ATOM 702 C C . THR A 1 92 ? -15.679 -3.078 17.522 1.00 63.84 92 THR A C 1
ATOM 704 O O . THR A 1 92 ? -16.685 -3.620 17.058 1.00 63.84 92 THR A O 1
ATOM 707 N N . GLY A 1 93 ? -14.913 -3.690 18.437 1.00 64.00 93 GLY A N 1
ATOM 708 C CA . GLY A 1 93 ? -15.199 -5.011 19.005 1.00 64.00 93 GLY A CA 1
ATOM 709 C C . GLY A 1 93 ? -15.123 -6.158 17.992 1.00 64.00 93 GLY A C 1
ATOM 710 O O . GLY A 1 93 ? -15.637 -7.248 18.246 1.00 64.00 93 GLY A O 1
ATOM 711 N N . ARG A 1 94 ? -14.514 -5.935 16.820 1.00 66.25 94 ARG A N 1
ATOM 712 C CA . ARG A 1 94 ? -14.444 -6.918 15.733 1.00 66.25 94 ARG A CA 1
ATOM 713 C C . ARG A 1 94 ? -13.028 -7.448 15.552 1.00 66.25 94 ARG A C 1
ATOM 715 O O . ARG A 1 94 ? -12.032 -6.745 15.673 1.00 66.25 94 ARG A O 1
ATOM 722 N N . SER A 1 95 ? -12.952 -8.736 15.229 1.00 70.06 95 SER A N 1
ATOM 723 C CA . SER A 1 95 ? -11.682 -9.422 15.013 1.00 70.06 95 SER A CA 1
ATOM 724 C C . SER A 1 95 ? -10.907 -8.838 13.828 1.00 70.06 95 SER A C 1
ATOM 726 O O . SER A 1 95 ? -11.477 -8.581 12.767 1.00 70.06 95 SER A O 1
ATOM 728 N N . ILE A 1 96 ? -9.584 -8.729 13.985 1.00 69.44 96 ILE A N 1
ATOM 729 C CA . ILE A 1 96 ? -8.620 -8.298 12.957 1.00 69.44 96 ILE A CA 1
ATOM 730 C C . ILE A 1 96 ? -8.673 -9.148 11.678 1.00 69.44 96 ILE A C 1
ATOM 732 O O . ILE A 1 96 ? -8.182 -8.733 10.631 1.00 69.44 96 ILE A O 1
ATOM 736 N N . ILE A 1 97 ? -9.304 -10.323 11.759 1.00 78.06 97 ILE A N 1
ATOM 737 C CA . ILE A 1 97 ? -9.487 -11.280 10.666 1.00 78.06 97 ILE A CA 1
ATOM 738 C C . ILE A 1 97 ? -10.120 -10.623 9.427 1.00 78.06 97 ILE A C 1
ATOM 740 O O . ILE A 1 97 ? -9.790 -11.005 8.308 1.00 78.06 97 ILE A O 1
ATOM 744 N N . TRP A 1 98 ? -10.944 -9.581 9.589 1.00 74.56 98 TRP A N 1
ATOM 745 C CA . TRP A 1 98 ? -11.533 -8.846 8.460 1.00 74.56 98 TRP A CA 1
ATOM 746 C C . TRP A 1 98 ? -10.507 -8.108 7.585 1.00 74.56 98 TRP A C 1
ATOM 748 O O . TRP A 1 98 ? -10.800 -7.828 6.426 1.00 74.56 98 TRP A O 1
ATOM 758 N N . ALA A 1 99 ? -9.307 -7.819 8.098 1.00 77.00 99 ALA A N 1
ATOM 759 C CA . ALA A 1 99 ? -8.223 -7.202 7.333 1.00 77.00 99 ALA A CA 1
ATOM 760 C C . ALA A 1 99 ? -7.354 -8.223 6.570 1.00 77.00 99 ALA A C 1
ATOM 762 O O . ALA A 1 99 ? -6.548 -7.827 5.729 1.00 77.00 99 ALA A O 1
ATOM 763 N N . ILE A 1 100 ? -7.519 -9.528 6.823 1.00 82.69 100 ILE A N 1
ATOM 764 C CA . ILE A 1 100 ? -6.729 -10.583 6.169 1.00 82.69 100 ILE A CA 1
ATOM 765 C C . ILE A 1 100 ? -7.019 -10.668 4.660 1.00 82.69 100 ILE A C 1
ATOM 767 O O . ILE A 1 100 ? -6.053 -10.682 3.897 1.00 82.69 100 ILE A O 1
ATOM 771 N N . PRO A 1 101 ? -8.285 -10.680 4.185 1.00 84.88 101 PRO A N 1
ATOM 772 C CA . PRO A 1 101 ? -8.568 -10.786 2.753 1.00 84.88 101 PRO A CA 1
ATOM 773 C C . PRO A 1 101 ? -7.884 -9.712 1.886 1.00 84.88 101 PRO A C 1
ATOM 775 O O . PRO A 1 101 ? -7.170 -10.097 0.957 1.00 84.88 101 PRO A O 1
ATOM 778 N N . PRO A 1 102 ? -8.000 -8.395 2.176 1.00 80.25 102 PRO A N 1
ATOM 779 C CA . PRO A 1 102 ? -7.307 -7.385 1.377 1.00 80.25 102 PRO A CA 1
ATOM 780 C C . PRO A 1 102 ? -5.785 -7.513 1.470 1.00 80.25 102 PRO A C 1
ATOM 782 O O . PRO A 1 102 ? -5.102 -7.254 0.486 1.00 80.25 102 PRO A O 1
ATOM 785 N N . PHE A 1 103 ? -5.241 -7.953 2.610 1.00 81.50 103 PHE A N 1
ATOM 786 C CA . PHE A 1 103 ? -3.800 -8.143 2.772 1.00 81.50 103 PHE A CA 1
ATOM 787 C C . PHE A 1 103 ? -3.251 -9.278 1.896 1.00 81.50 103 PHE A C 1
ATOM 789 O O . PHE A 1 103 ? -2.256 -9.092 1.198 1.00 81.50 103 PHE A O 1
ATOM 796 N N . VAL A 1 104 ? -3.921 -10.435 1.872 1.00 85.81 104 VAL A N 1
ATOM 797 C CA . VAL A 1 104 ? -3.531 -11.571 1.019 1.00 85.81 104 VAL A CA 1
ATOM 798 C C . VAL A 1 104 ? -3.613 -11.193 -0.460 1.00 85.81 104 VAL A C 1
ATOM 800 O O . VAL A 1 104 ? -2.698 -11.492 -1.223 1.00 85.81 104 VAL A O 1
ATOM 803 N N . LEU A 1 105 ? -4.666 -10.478 -0.864 1.00 85.75 105 LEU A N 1
ATOM 804 C CA . LEU A 1 105 ? -4.812 -9.997 -2.240 1.00 85.75 105 LEU A CA 1
ATOM 805 C C . LEU A 1 105 ? -3.717 -9.001 -2.630 1.00 85.75 105 LEU A C 1
ATOM 807 O O . LEU A 1 105 ? -3.231 -9.048 -3.756 1.00 85.75 105 LEU A O 1
ATOM 811 N N . LEU A 1 106 ? -3.286 -8.144 -1.703 1.00 84.56 106 LEU A N 1
ATOM 812 C CA . LEU A 1 106 ? -2.185 -7.207 -1.927 1.00 84.56 106 LEU A CA 1
ATOM 813 C C . LEU A 1 106 ? -0.857 -7.955 -2.135 1.00 84.56 106 LEU A C 1
ATOM 815 O O . LEU A 1 106 ? -0.111 -7.622 -3.053 1.00 84.56 106 LEU A O 1
ATOM 819 N N . LEU A 1 107 ? -0.592 -9.015 -1.361 1.00 85.81 107 LEU A N 1
ATOM 820 C CA . LEU A 1 107 ? 0.580 -9.879 -1.563 1.00 85.81 107 LEU A CA 1
ATOM 821 C C . LEU A 1 107 ? 0.545 -10.603 -2.916 1.00 85.81 107 LEU A C 1
ATOM 823 O O . LEU A 1 107 ? 1.561 -10.666 -3.608 1.00 85.81 107 LEU A O 1
ATOM 827 N N . ILE A 1 108 ? -0.625 -11.104 -3.321 1.00 85.62 108 ILE A N 1
ATOM 828 C CA . ILE A 1 108 ? -0.816 -11.724 -4.639 1.00 85.62 108 ILE A CA 1
ATOM 829 C C . ILE A 1 108 ? -0.579 -10.694 -5.752 1.00 85.62 108 ILE A C 1
ATOM 831 O O . ILE A 1 108 ? 0.149 -10.977 -6.702 1.00 85.62 108 ILE A O 1
ATOM 835 N N . ALA A 1 109 ? -1.138 -9.488 -5.623 1.00 83.62 109 ALA A N 1
ATOM 836 C CA . ALA A 1 109 ? -0.946 -8.403 -6.582 1.00 83.62 109 ALA A CA 1
ATOM 837 C C . ALA A 1 109 ? 0.529 -7.989 -6.695 1.00 83.62 109 ALA A C 1
ATOM 839 O O . ALA A 1 109 ? 1.023 -7.791 -7.804 1.00 83.62 109 ALA A O 1
ATOM 840 N N . ALA A 1 110 ? 1.250 -7.910 -5.572 1.00 83.19 110 ALA A N 1
ATOM 841 C CA . ALA A 1 110 ? 2.681 -7.621 -5.556 1.00 83.19 110 ALA A CA 1
ATOM 842 C C . ALA A 1 110 ? 3.486 -8.701 -6.299 1.00 83.19 110 ALA A C 1
ATOM 844 O O . ALA A 1 110 ? 4.325 -8.370 -7.136 1.00 83.19 110 ALA A O 1
ATOM 845 N N . GLY A 1 111 ? 3.180 -9.983 -6.065 1.00 85.88 111 GLY A N 1
ATOM 846 C CA . GLY A 1 111 ? 3.803 -11.096 -6.788 1.00 85.88 111 GLY A CA 1
ATOM 847 C C . GLY A 1 111 ? 3.519 -11.064 -8.293 1.00 85.88 111 GLY A C 1
ATOM 848 O O . GLY A 1 111 ? 4.439 -11.200 -9.102 1.00 85.88 111 GLY A O 1
ATOM 849 N N . LEU A 1 112 ? 2.264 -10.806 -8.682 1.00 84.69 112 LEU A N 1
ATOM 850 C CA . LEU A 1 112 ? 1.876 -10.636 -10.085 1.00 84.69 112 LEU A CA 1
ATOM 851 C C . LEU A 1 112 ? 2.592 -9.447 -10.735 1.00 84.69 112 LEU A C 1
ATOM 853 O O . LEU A 1 112 ? 2.947 -9.532 -11.907 1.00 84.69 112 LEU A O 1
ATOM 857 N N . MET A 1 113 ? 2.838 -8.359 -9.996 1.00 81.50 113 MET A N 1
ATOM 858 C CA . MET A 1 113 ? 3.558 -7.182 -10.497 1.00 81.50 113 MET A CA 1
ATOM 859 C C . MET A 1 113 ? 5.025 -7.482 -10.779 1.00 81.50 113 MET A C 1
ATOM 861 O O . MET A 1 113 ? 5.526 -7.128 -11.846 1.00 81.50 113 MET A O 1
ATOM 865 N N . SER A 1 114 ? 5.707 -8.187 -9.874 1.00 81.38 114 SER A N 1
ATOM 866 C CA . SER A 1 114 ? 7.078 -8.644 -10.121 1.00 81.38 114 SER A CA 1
ATOM 867 C C . SER A 1 114 ? 7.154 -9.556 -11.347 1.00 81.38 114 SER A C 1
ATOM 869 O O . SER A 1 114 ? 8.057 -9.411 -12.171 1.00 81.38 114 SER A O 1
ATOM 871 N N . TYR A 1 115 ? 6.172 -10.446 -11.507 1.00 80.94 115 TYR A N 1
ATOM 872 C CA . TYR A 1 115 ? 6.068 -11.310 -12.680 1.00 80.94 115 TYR A CA 1
ATOM 873 C C . TYR A 1 115 ? 5.793 -10.516 -13.970 1.00 80.94 115 TYR A C 1
ATOM 875 O O . TYR A 1 115 ? 6.425 -10.764 -14.995 1.00 80.94 115 TYR A O 1
ATOM 883 N N . ALA A 1 116 ? 4.915 -9.508 -13.918 1.00 81.19 116 ALA A N 1
ATOM 884 C CA . ALA A 1 116 ? 4.607 -8.633 -15.051 1.00 81.19 116 ALA A CA 1
ATOM 885 C C . ALA A 1 116 ? 5.812 -7.843 -15.534 1.00 81.19 116 ALA A C 1
ATOM 887 O O . ALA A 1 116 ? 6.048 -7.756 -16.738 1.00 81.19 116 ALA A O 1
ATOM 888 N N . LEU A 1 117 ? 6.590 -7.304 -14.599 1.00 78.38 117 LEU A N 1
ATOM 889 C CA . LEU A 1 117 ? 7.791 -6.552 -14.920 1.00 78.38 117 LEU A CA 1
ATOM 890 C C . LEU A 1 117 ? 8.841 -7.446 -15.597 1.00 78.38 117 LEU A C 1
ATOM 892 O O . LEU A 1 117 ? 9.424 -7.050 -16.605 1.00 78.38 117 LEU A O 1
ATOM 896 N N . ALA A 1 118 ? 9.022 -8.676 -15.102 1.00 78.50 118 ALA A N 1
ATOM 897 C CA . ALA A 1 118 ? 9.908 -9.665 -15.719 1.00 78.50 118 ALA A CA 1
ATOM 898 C C . ALA A 1 118 ? 9.449 -10.063 -17.139 1.00 78.50 118 ALA A C 1
ATOM 900 O O . ALA A 1 118 ? 10.269 -10.206 -18.048 1.00 78.50 118 ALA A O 1
ATOM 901 N N . GLY A 1 119 ? 8.135 -10.184 -17.356 1.00 72.38 119 GLY A N 1
ATOM 902 C CA . GLY A 1 119 ? 7.550 -10.453 -18.674 1.00 72.38 119 GLY A CA 1
ATOM 903 C C . GLY A 1 119 ? 7.710 -9.286 -19.657 1.00 72.38 119 GLY A C 1
ATOM 904 O O . GLY A 1 119 ? 8.137 -9.490 -20.793 1.00 72.38 119 GLY A O 1
ATOM 905 N N . MET A 1 120 ? 7.460 -8.048 -19.213 1.00 70.62 120 MET A N 1
ATOM 906 C CA . MET A 1 120 ? 7.615 -6.842 -20.040 1.00 70.62 120 MET A CA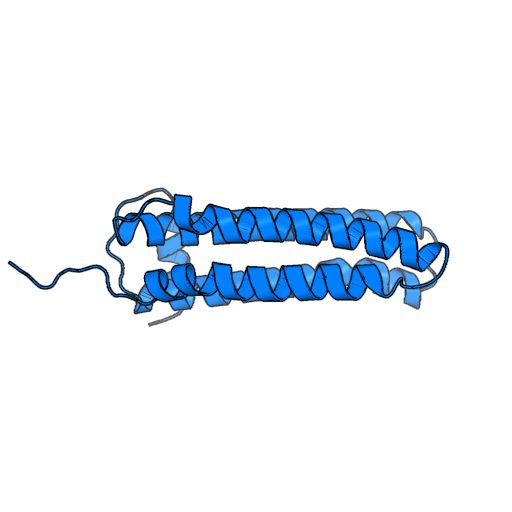 1
ATOM 907 C C . MET A 1 120 ? 9.037 -6.671 -20.576 1.00 70.62 120 MET A C 1
ATOM 909 O O . MET A 1 120 ? 9.206 -6.263 -21.721 1.00 70.62 120 MET A O 1
ATOM 913 N N . LEU A 1 121 ? 10.045 -7.001 -19.765 1.00 69.06 121 LEU A N 1
ATOM 914 C CA . LEU A 1 121 ? 11.457 -6.913 -20.142 1.00 69.06 121 LEU A CA 1
ATOM 915 C C . LEU A 1 121 ? 11.885 -7.965 -21.180 1.00 69.06 121 LEU A C 1
ATOM 917 O O . LEU A 1 121 ? 12.912 -7.775 -21.825 1.00 69.06 121 LEU A O 1
ATOM 921 N N . SER A 1 122 ? 11.134 -9.060 -21.341 1.00 71.00 122 SER A N 1
ATOM 922 C CA . SER A 1 122 ? 11.530 -10.192 -22.194 1.00 71.00 122 SER A CA 1
ATOM 923 C C . SER A 1 122 ? 10.737 -10.317 -23.496 1.00 71.00 122 SER A C 1
ATOM 925 O O . SER A 1 122 ? 11.330 -10.652 -24.518 1.00 71.00 122 SER A O 1
ATOM 927 N N . ALA A 1 123 ? 9.425 -10.053 -23.494 1.00 69.81 123 ALA A N 1
ATOM 928 C CA . ALA A 1 123 ? 8.574 -10.329 -24.660 1.00 69.81 123 ALA A CA 1
ATOM 929 C C . ALA A 1 123 ? 7.398 -9.346 -24.867 1.00 69.81 123 ALA A C 1
ATOM 931 O O . ALA A 1 123 ? 6.570 -9.564 -25.750 1.00 69.81 123 ALA A O 1
ATOM 932 N N . GLY A 1 124 ? 7.320 -8.256 -24.091 1.00 66.94 124 GLY A N 1
ATOM 933 C CA . GLY A 1 124 ? 6.159 -7.352 -24.072 1.00 66.94 124 GLY A CA 1
ATOM 934 C C . GLY A 1 124 ? 5.054 -7.823 -23.115 1.00 66.94 124 GLY A C 1
ATOM 935 O O . GLY A 1 124 ? 5.110 -8.928 -22.586 1.00 66.94 124 GLY A O 1
ATOM 936 N N . ALA A 1 125 ? 4.077 -6.958 -22.816 1.00 65.00 125 ALA A N 1
ATOM 937 C CA . ALA A 1 125 ? 3.067 -7.218 -21.783 1.00 65.00 125 ALA A CA 1
ATOM 938 C C . ALA A 1 125 ? 2.021 -8.263 -22.243 1.00 65.00 125 ALA A C 1
ATOM 940 O O . ALA A 1 125 ? 1.233 -7.962 -23.143 1.00 65.00 125 ALA A O 1
ATOM 941 N N . PRO A 1 126 ? 1.962 -9.465 -21.636 1.00 74.88 126 PRO A N 1
ATOM 942 C CA . PRO A 1 126 ? 0.975 -10.476 -22.004 1.00 74.88 126 PRO A CA 1
ATOM 943 C C . PRO A 1 126 ? -0.437 -10.051 -21.570 1.00 74.88 126 PRO A C 1
ATOM 945 O O . PRO A 1 126 ? -0.661 -9.669 -20.418 1.00 74.88 126 PRO A O 1
ATOM 948 N N . THR A 1 127 ? -1.408 -10.152 -22.481 1.00 81.75 127 THR A N 1
ATOM 949 C CA . THR A 1 127 ? -2.821 -9.791 -22.248 1.00 81.75 127 THR A CA 1
ATOM 950 C C . THR A 1 127 ? -3.456 -10.562 -21.096 1.00 81.75 127 THR A C 1
ATOM 952 O O . THR A 1 127 ? -4.251 -10.003 -20.344 1.00 81.75 127 THR A O 1
ATOM 955 N N . ASP A 1 128 ? -3.071 -11.820 -20.899 1.00 84.88 128 ASP A N 1
ATOM 956 C CA . ASP A 1 128 ? -3.625 -12.668 -19.838 1.00 84.88 128 ASP A CA 1
ATOM 957 C C . ASP A 1 128 ? -3.281 -12.124 -18.449 1.00 84.88 128 ASP A C 1
ATOM 959 O O . ASP A 1 128 ? -4.097 -12.146 -17.525 1.00 84.88 128 ASP A O 1
ATOM 963 N N . LEU A 1 129 ? -2.084 -11.552 -18.313 1.00 83.38 129 LEU A N 1
ATOM 964 C CA . LEU A 1 129 ? -1.618 -10.982 -17.059 1.00 83.38 129 LEU A CA 1
ATOM 965 C C . LEU A 1 129 ? -2.313 -9.659 -16.737 1.00 83.38 129 LEU A C 1
ATOM 967 O O . LEU A 1 129 ? -2.582 -9.378 -15.569 1.00 83.38 129 LEU A O 1
ATOM 971 N N . PHE A 1 130 ? -2.664 -8.881 -17.764 1.00 82.56 130 PHE A N 1
ATOM 972 C CA . PHE A 1 130 ? -3.511 -7.703 -17.600 1.00 82.56 130 PHE A CA 1
ATOM 973 C C . PHE A 1 130 ? -4.871 -8.088 -17.005 1.00 82.56 130 PHE A C 1
ATOM 975 O O . PHE A 1 130 ? -5.275 -7.520 -15.990 1.00 82.56 130 PHE A O 1
ATOM 982 N N . TYR A 1 131 ? -5.550 -9.091 -17.571 1.00 86.44 131 TYR A N 1
ATOM 983 C CA . TYR A 1 131 ? -6.840 -9.549 -17.046 1.00 86.44 131 TYR A CA 1
ATOM 984 C C . TYR A 1 131 ? -6.720 -10.159 -15.644 1.00 86.44 131 TYR A C 1
ATOM 986 O O . TYR A 1 131 ? -7.597 -9.935 -14.804 1.00 86.44 131 TYR A O 1
ATOM 994 N N . ALA A 1 132 ? -5.626 -10.870 -15.356 1.00 86.94 132 ALA A N 1
ATOM 995 C CA . ALA A 1 132 ? -5.344 -11.388 -14.021 1.00 86.94 132 ALA A CA 1
ATOM 996 C C . ALA A 1 132 ? -5.199 -10.253 -12.995 1.00 86.94 132 ALA A C 1
ATOM 998 O O . ALA A 1 132 ? -5.870 -10.263 -11.963 1.00 86.94 132 ALA A O 1
ATOM 999 N N . MET A 1 133 ? -4.390 -9.232 -13.293 1.00 84.25 133 MET A N 1
ATOM 1000 C CA . MET A 1 133 ? -4.241 -8.062 -12.423 1.00 84.25 133 MET A CA 1
ATOM 1001 C C . MET A 1 133 ? -5.533 -7.273 -12.267 1.00 84.25 133 MET A C 1
ATOM 1003 O O . MET A 1 133 ? -5.861 -6.863 -11.156 1.00 84.25 133 MET A O 1
ATOM 1007 N N . PHE A 1 134 ? -6.276 -7.076 -13.355 1.00 86.19 134 PHE A N 1
ATOM 1008 C CA . PHE A 1 134 ? -7.564 -6.394 -13.325 1.00 86.19 134 PHE A CA 1
ATOM 1009 C C . PHE A 1 134 ? -8.558 -7.128 -12.419 1.00 86.19 134 PHE A C 1
ATOM 1011 O O . PHE A 1 134 ? -9.189 -6.511 -11.562 1.00 86.19 134 PHE A O 1
ATOM 1018 N N . THR A 1 135 ? -8.632 -8.456 -12.532 1.00 91.00 135 THR A N 1
ATOM 1019 C CA . THR A 1 135 ? -9.483 -9.295 -11.679 1.00 91.00 135 THR A CA 1
ATOM 1020 C C . THR A 1 135 ? -9.064 -9.203 -10.216 1.00 91.00 135 THR A C 1
ATOM 1022 O O . THR A 1 135 ? -9.908 -8.971 -9.354 1.00 91.00 135 THR A O 1
ATOM 1025 N N . VAL A 1 136 ? -7.765 -9.313 -9.920 1.00 88.25 136 VAL A N 1
ATOM 1026 C CA . VAL A 1 136 ? -7.250 -9.141 -8.552 1.00 88.25 136 VAL A CA 1
ATOM 1027 C C . VAL A 1 136 ? -7.592 -7.753 -8.008 1.00 88.25 136 VAL A C 1
ATOM 1029 O O . VAL A 1 136 ? -7.965 -7.637 -6.843 1.00 88.25 136 VAL A O 1
ATOM 1032 N N . ASN A 1 137 ? -7.546 -6.713 -8.843 1.00 88.19 137 ASN A N 1
ATOM 1033 C CA . ASN A 1 137 ? -7.915 -5.358 -8.449 1.00 88.19 137 ASN A CA 1
ATOM 1034 C C . ASN A 1 137 ? -9.412 -5.242 -8.113 1.00 88.19 137 ASN A C 1
ATOM 1036 O O . ASN A 1 137 ? -9.763 -4.714 -7.059 1.00 88.19 137 ASN A O 1
ATOM 1040 N N . LEU A 1 138 ? -10.299 -5.806 -8.942 1.00 90.31 138 LEU A N 1
ATOM 1041 C CA . LEU A 1 138 ? -11.738 -5.842 -8.656 1.00 90.31 138 LEU A CA 1
ATOM 1042 C C . LEU A 1 138 ? -12.043 -6.608 -7.364 1.00 90.31 138 LEU A C 1
ATOM 1044 O O . LEU A 1 138 ? -12.785 -6.118 -6.513 1.00 90.31 138 LEU A O 1
ATOM 1048 N N . VAL A 1 139 ? -11.439 -7.784 -7.186 1.00 89.62 139 VAL A N 1
ATOM 1049 C CA . VAL A 1 139 ? -11.616 -8.601 -5.978 1.00 89.62 139 VAL A CA 1
ATOM 1050 C C . VAL A 1 139 ? -11.076 -7.870 -4.744 1.00 89.62 139 VAL A C 1
ATOM 1052 O O . VAL A 1 139 ? -11.706 -7.919 -3.690 1.00 89.62 139 VAL A O 1
ATOM 1055 N N . TYR A 1 140 ? -9.972 -7.131 -4.871 1.00 83.25 140 TYR A N 1
ATOM 1056 C CA . TYR A 1 140 ? -9.428 -6.286 -3.806 1.00 83.25 140 TYR A CA 1
ATOM 1057 C C . TYR A 1 140 ? -10.379 -5.146 -3.417 1.00 83.25 140 TYR A C 1
ATOM 1059 O O . TYR A 1 140 ? -10.633 -4.935 -2.230 1.00 83.25 140 TYR A O 1
ATOM 1067 N N . LEU A 1 141 ? -10.971 -4.445 -4.390 1.00 83.50 141 LEU A N 1
ATOM 1068 C CA . LEU A 1 141 ? -11.968 -3.404 -4.114 1.00 83.50 141 LEU A CA 1
ATOM 1069 C C . LEU A 1 141 ? -13.195 -3.977 -3.393 1.00 83.50 141 LEU A C 1
ATOM 1071 O O . LEU A 1 141 ? -13.670 -3.399 -2.413 1.00 83.50 141 LEU A O 1
ATOM 1075 N N . VAL A 1 142 ? -13.667 -5.149 -3.826 1.00 88.19 142 VAL A N 1
ATOM 1076 C CA . VAL A 1 142 ? -14.768 -5.863 -3.167 1.00 88.19 142 VAL A CA 1
ATOM 1077 C C . VAL A 1 142 ? -14.375 -6.304 -1.755 1.00 88.19 142 VAL A C 1
ATOM 1079 O O . VAL A 1 142 ? -15.181 -6.169 -0.836 1.00 88.19 142 VAL A O 1
ATOM 1082 N N . SER A 1 143 ? -13.140 -6.768 -1.535 1.00 82.81 143 SER A N 1
ATOM 1083 C CA . SER A 1 143 ? -12.680 -7.182 -0.203 1.00 82.81 143 SER A CA 1
ATOM 1084 C C . SER A 1 143 ? -12.497 -6.000 0.751 1.00 82.81 143 SER A C 1
ATOM 1086 O O . SER A 1 143 ? -12.609 -6.168 1.965 1.00 82.81 143 SER A O 1
ATOM 1088 N N . LEU A 1 144 ? -12.214 -4.805 0.228 1.00 81.75 144 LEU A N 1
ATOM 1089 C CA . LEU A 1 144 ? -12.143 -3.580 1.020 1.00 81.75 144 LEU A CA 1
ATOM 1090 C C . LEU A 1 144 ? -13.520 -3.055 1.425 1.00 81.75 144 LEU A C 1
ATOM 1092 O O . LEU A 1 144 ? -13.621 -2.437 2.481 1.00 81.75 144 LEU A O 1
ATOM 1096 N N . ALA A 1 145 ? -14.574 -3.299 0.646 1.00 82.50 145 ALA A N 1
ATOM 1097 C CA . ALA A 1 145 ? -15.921 -2.805 0.937 1.00 82.50 145 ALA A CA 1
ATOM 1098 C C . ALA A 1 145 ? -16.426 -3.137 2.364 1.00 82.50 145 ALA A C 1
ATOM 1100 O O . ALA A 1 145 ? -16.832 -2.207 3.068 1.00 82.50 145 ALA A O 1
ATOM 1101 N N . PRO A 1 146 ? -16.361 -4.390 2.864 1.00 75.62 146 PRO A N 1
ATOM 1102 C CA . PRO A 1 146 ? -16.764 -4.697 4.237 1.00 75.62 146 PRO A CA 1
ATOM 1103 C C . PRO A 1 146 ? -15.849 -4.038 5.274 1.00 75.62 146 PRO A C 1
ATOM 1105 O O . PRO A 1 146 ? -16.335 -3.567 6.302 1.00 75.62 146 PRO A O 1
ATOM 1108 N N . LEU A 1 147 ? -14.542 -3.932 5.003 1.00 75.50 147 LEU A N 1
ATOM 1109 C CA . LEU A 1 147 ? -13.596 -3.261 5.898 1.00 75.50 147 LEU A CA 1
ATOM 1110 C C . LEU A 1 147 ? -13.915 -1.763 6.006 1.00 75.50 147 LEU A C 1
ATOM 1112 O O . LEU A 1 147 ? -14.020 -1.230 7.107 1.00 75.50 147 LEU A O 1
ATOM 1116 N N . ALA A 1 148 ? -14.131 -1.100 4.870 1.00 75.06 148 ALA A N 1
ATOM 1117 C CA . ALA A 1 148 ? -14.501 0.306 4.781 1.00 75.06 148 ALA A CA 1
ATOM 1118 C C . ALA A 1 148 ? -15.849 0.573 5.460 1.00 75.06 148 ALA A C 1
ATOM 1120 O O . ALA A 1 148 ? -15.983 1.546 6.201 1.00 75.06 148 ALA A O 1
ATOM 1121 N N . PHE A 1 149 ? -16.824 -0.318 5.273 1.00 76.56 149 PHE A N 1
ATOM 1122 C CA . PHE A 1 149 ? -18.117 -0.232 5.940 1.00 76.56 149 PHE A CA 1
ATOM 1123 C C . PHE A 1 149 ? -17.996 -0.365 7.461 1.00 76.56 149 PHE A C 1
ATOM 1125 O O . PHE A 1 149 ? -18.579 0.434 8.191 1.00 76.56 149 PHE A O 1
ATOM 1132 N N . HIS A 1 150 ? -17.209 -1.326 7.952 1.00 69.25 150 HIS A N 1
ATOM 1133 C CA . HIS A 1 150 ? -16.967 -1.506 9.385 1.00 69.25 150 HIS A CA 1
ATOM 1134 C C . HIS A 1 150 ? -16.221 -0.337 10.004 1.00 69.25 150 HIS A C 1
ATOM 1136 O O . HIS A 1 150 ? -16.616 0.139 11.063 1.00 69.25 150 HIS A O 1
ATOM 1142 N N . LEU A 1 151 ? -15.200 0.163 9.312 1.00 67.69 151 LEU A N 1
ATOM 1143 C CA . LEU A 1 151 ? -14.511 1.384 9.689 1.00 67.69 151 LEU A CA 1
ATOM 1144 C C . LEU A 1 151 ? -15.551 2.509 9.841 1.00 67.69 151 LEU A C 1
ATOM 1146 O O . LEU A 1 151 ? -15.578 3.186 10.864 1.00 67.69 151 LEU A O 1
ATOM 1150 N N . ASN A 1 152 ? -16.463 2.685 8.887 1.00 69.38 152 ASN A N 1
ATOM 1151 C CA . ASN A 1 152 ? -17.391 3.814 8.884 1.00 69.38 152 ASN A CA 1
ATOM 1152 C C . ASN A 1 152 ? -18.623 3.686 9.807 1.00 69.38 152 ASN A C 1
ATOM 1154 O O . ASN A 1 152 ? -19.395 4.641 9.891 1.00 69.38 152 ASN A O 1
ATOM 1158 N N . ARG A 1 153 ? -18.833 2.577 10.527 1.00 65.38 153 ARG A N 1
ATOM 1159 C CA . ARG A 1 153 ? -19.873 2.504 11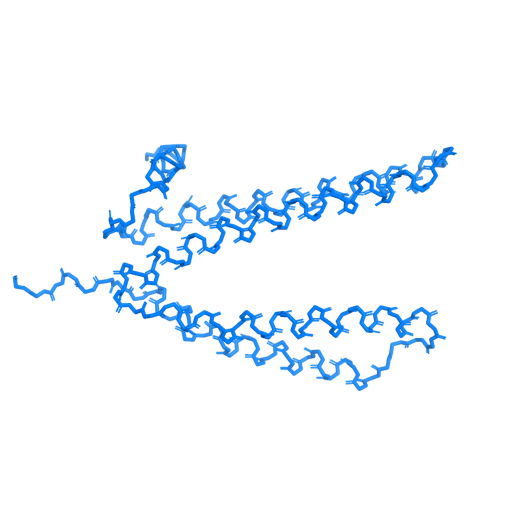.575 1.00 65.38 153 ARG A CA 1
ATOM 1160 C C . ARG A 1 153 ? -19.309 3.037 12.893 1.00 65.38 153 ARG A C 1
ATOM 1162 O O . ARG A 1 153 ? -18.166 2.752 13.232 1.00 65.38 153 ARG A O 1
ATOM 1169 N N . ASP A 1 154 ? -20.083 3.859 13.600 1.00 53.44 154 ASP A N 1
ATOM 1170 C CA . ASP A 1 154 ? -19.714 4.288 14.952 1.00 53.44 154 ASP A CA 1
ATOM 1171 C C . ASP A 1 154 ? -19.709 3.069 15.880 1.00 53.44 154 ASP A C 1
ATOM 1173 O O . ASP A 1 154 ? -20.580 2.201 15.772 1.00 53.44 154 ASP A O 1
ATOM 1177 N N . GLY A 1 155 ? -18.702 2.980 16.755 1.00 52.16 155 GLY A N 1
ATOM 1178 C CA . GLY A 1 155 ? -18.724 2.027 17.858 1.00 52.16 155 GLY A CA 1
ATOM 1179 C C . GLY A 1 155 ? -19.980 2.295 18.678 1.00 52.16 155 GLY A C 1
ATOM 1180 O O . GLY A 1 155 ? -20.227 3.428 19.081 1.00 52.16 155 GLY A O 1
ATOM 1181 N N . SER A 1 156 ? -20.811 1.275 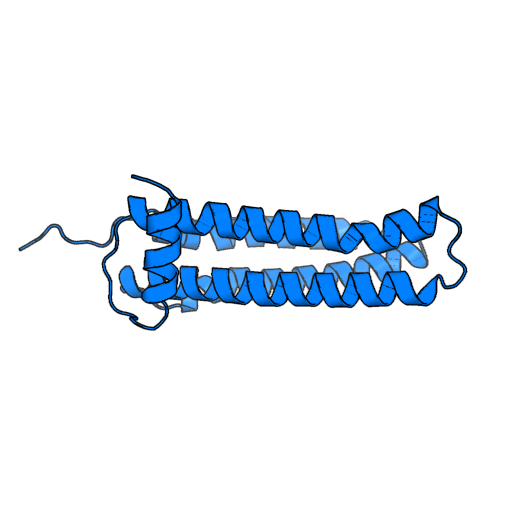18.846 1.00 46.22 156 SER A N 1
ATOM 1182 C CA . SER A 1 156 ? -22.053 1.344 19.605 1.00 46.22 156 SER A CA 1
ATOM 1183 C C . SER A 1 156 ? -21.773 1.784 21.044 1.00 46.22 156 SER A C 1
ATOM 1185 O O . SER A 1 156 ? -21.356 0.970 21.863 1.00 46.22 156 SER A O 1
ATOM 1187 N N . SER A 1 157 ? -22.017 3.063 21.326 1.00 46.03 157 SER A N 1
ATOM 1188 C CA . SER A 1 157 ? -22.205 3.615 22.671 1.00 46.03 157 SER A CA 1
ATOM 1189 C C . SER A 1 157 ? -23.485 4.456 22.712 1.00 46.03 157 SER A C 1
ATOM 1191 O O . SER A 1 157 ? -23.517 5.590 23.175 1.00 46.03 157 SER A O 1
ATOM 1193 N N . GLU A 1 158 ? -24.559 3.884 22.176 1.00 48.12 158 GLU A N 1
ATOM 1194 C CA . GLU A 1 158 ? -25.921 4.290 22.506 1.00 48.12 158 GLU A CA 1
ATOM 1195 C C . GLU A 1 158 ? -26.697 3.024 22.867 1.00 48.12 158 GLU A C 1
ATOM 1197 O O . GLU A 1 158 ? -27.260 2.370 21.993 1.00 48.12 158 GLU A O 1
ATOM 1202 N N . ALA A 1 159 ? -26.633 2.633 24.144 1.00 36.34 159 ALA A N 1
ATOM 1203 C CA . ALA A 1 15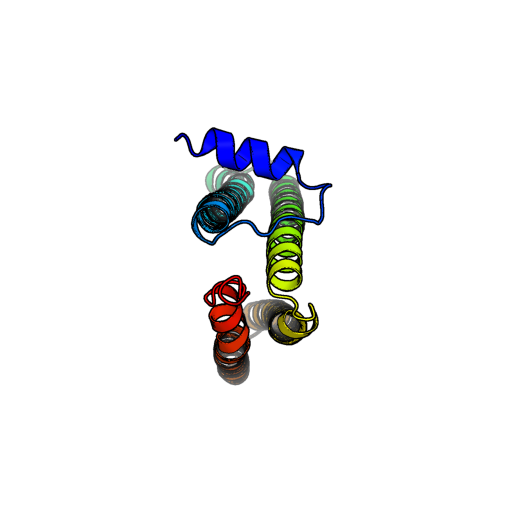9 ? -27.712 1.964 24.877 1.00 36.34 159 ALA A CA 1
ATOM 1204 C C . ALA A 1 159 ? -27.243 1.591 26.296 1.00 36.34 159 ALA A C 1
ATOM 1206 O O . ALA A 1 159 ? -26.604 0.555 26.473 1.00 36.34 159 ALA A O 1
ATOM 1207 N N . GLY A 1 160 ? -27.643 2.399 27.287 1.00 34.91 160 GLY A N 1
ATOM 1208 C CA . GLY A 1 160 ? -27.769 1.986 28.694 1.00 34.91 160 GLY A CA 1
ATOM 1209 C C . GLY A 1 160 ? -26.698 2.501 29.632 1.00 34.91 160 GLY A C 1
ATOM 1210 O O . GLY A 1 160 ? -25.750 1.731 29.885 1.00 34.91 160 GLY A O 1
#

pLDDT: mean 72.93, std 11.81, range [34.91, 91.0]

Foldseek 3Di:
DDLVVLCVVCVVCLVPLDDLDWPVSLVSNLVVLVVQLVVLLVVLCVLQVCCVVVVDPCNPVSVVSSVVSNVVSVVVSCVSVVSSLVSLCVSLVHDPVLVVQLVVLVVVLVVLVVVQVVCCVPPRGDPVSVVVNVVSVVSNVVSCVVSVVSSPDRRDPPDD

Secondary structure (DSSP, 8-state):
--HHHHHHHHHHTTT-------HHHHHHHHHHHHHHHHHHHHHHHHHHHHHHHHT-S-HHHHHHHHHHHHHHHHHHHHHHHHHHHHHHHHHTT--GGGGHHHHHHHHHHHHHHHHHHHHHHHH---HHHHHHHHHHHHHHHHHHHHHHHHHHSPP-----

Sequence (160 aa):
MTVFRSIQYNLQNLRRFDGQDGKAVFLPYLMPVIYLVSIGFMLSIVPVALGVLGNSDNPGGSWIWSSLSCSLVVLVGIGLLAAAITRRLRDTGRSIIWAIPPFVLLLIAAGLMSYALAGMLSAGAPTDLFYAMFTVNLVYLVSLAPLAFHLNRDGSSEAG